Protein AF-A0A2M8C5W3-F1 (afdb_monomer)

Solvent-accessible surface area (backbone atoms only — not comparable to full-atom values): 6997 Å² total; per-residue (Å²): 133,84,75,64,67,22,35,36,40,39,26,37,77,60,68,82,60,46,69,59,52,42,49,59,47,36,76,68,80,40,51,63,44,82,36,77,90,67,38,26,37,38,36,55,44,62,82,66,58,63,72,62,53,52,49,53,54,49,51,57,24,48,79,67,72,50,54,74,72,46,51,37,37,33,48,96,92,41,81,47,74,45,68,72,52,52,57,52,48,54,48,48,43,51,50,51,52,48,49,51,51,50,52,48,53,4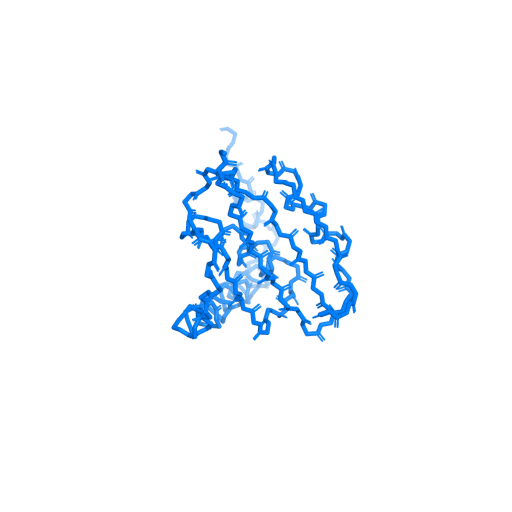9,55,74,72,42,55,74,74,54,53,58,69,67,62,64,82,132

Secondary structure (DSSP, 8-state):
------EEEEEES--TTHHHHHHHHHTTT-EEEEETTTTEEEEE-TT--HHHHHHHHHHHHHHTT--EEEEEEEETTEEEE-HHHHHHHHHHHHHHHHHHHHHHHHHHHS-HHHHHHHS---

pLDDT: mean 71.44, std 15.08, range [36.28, 93.62]

Radius of gyration: 17.42 Å; Cα contacts (8 Å, |Δi|>4): 145; chains: 1; bounding box: 32×26×58 Å

Mean predicted aligned error: 12.06 Å

Structure (mmCIF, N/CA/C/O backbone):
data_AF-A0A2M8C5W3-F1
#
_entry.id   AF-A0A2M8C5W3-F1
#
loop_
_atom_site.group_PDB
_atom_site.id
_atom_site.type_symbol
_atom_site.label_atom_id
_atom_site.label_alt_id
_atom_site.label_comp_id
_atom_site.label_asym_id
_atom_site.label_entity_id
_atom_site.label_seq_id
_atom_site.pdbx_PDB_ins_code
_atom_site.Cartn_x
_atom_site.Cartn_y
_atom_site.Cartn_z
_atom_site.occupancy
_atom_site.B_iso_or_equiv
_atom_site.auth_seq_id
_atom_site.auth_comp_id
_atom_site.auth_asym_id
_atom_site.auth_atom_id
_atom_site.pdbx_PDB_model_num
ATOM 1 N N . MET A 1 1 ? 19.564 4.989 -21.871 1.00 42.50 1 MET A N 1
ATOM 2 C CA . MET A 1 1 ? 19.592 4.548 -20.462 1.00 42.50 1 MET A CA 1
ATOM 3 C C . MET A 1 1 ? 18.153 4.422 -19.998 1.00 42.50 1 MET A C 1
ATOM 5 O O . MET A 1 1 ? 17.475 5.437 -19.941 1.00 42.50 1 MET A O 1
ATOM 9 N N . VAL A 1 2 ? 17.656 3.203 -19.778 1.00 44.81 2 VAL A N 1
ATOM 10 C CA . VAL A 1 2 ? 16.328 3.003 -19.178 1.00 44.81 2 VAL A CA 1
ATOM 11 C C . VAL A 1 2 ? 16.521 3.196 -17.681 1.00 44.81 2 VAL A C 1
ATOM 13 O O . VAL A 1 2 ? 17.199 2.397 -17.042 1.00 44.81 2 VAL A O 1
ATOM 16 N N . THR A 1 3 ? 16.034 4.308 -17.142 1.00 51.38 3 THR A N 1
ATOM 17 C CA . THR A 1 3 ? 15.955 4.503 -15.697 1.00 51.38 3 THR A CA 1
ATOM 18 C C . THR A 1 3 ? 15.049 3.409 -15.141 1.00 51.38 3 THR A C 1
ATOM 20 O O . THR A 1 3 ? 13.909 3.266 -15.580 1.00 51.38 3 THR A O 1
ATOM 23 N N . ASP A 1 4 ? 15.576 2.595 -14.227 1.00 59.72 4 ASP A N 1
ATOM 24 C CA . ASP A 1 4 ? 14.867 1.477 -13.597 1.00 59.72 4 ASP A CA 1
ATOM 25 C C . ASP A 1 4 ? 13.811 2.034 -12.622 1.00 59.72 4 ASP A C 1
ATOM 27 O O . ASP A 1 4 ? 13.976 2.059 -11.407 1.00 59.72 4 ASP A O 1
ATOM 31 N N . GLN A 1 5 ? 12.754 2.638 -13.168 1.00 66.94 5 GLN A N 1
ATOM 32 C CA . GLN A 1 5 ? 11.711 3.305 -12.397 1.00 66.94 5 GLN A CA 1
ATOM 33 C C . GLN A 1 5 ? 10.659 2.292 -11.971 1.00 66.94 5 GLN A C 1
ATOM 35 O O . GLN A 1 5 ? 9.589 2.247 -12.563 1.00 66.94 5 GLN A O 1
ATOM 40 N N . SER A 1 6 ? 10.918 1.472 -10.956 1.00 78.75 6 SER A N 1
ATOM 41 C CA . SER A 1 6 ? 9.846 0.599 -10.466 1.00 78.75 6 SER A CA 1
ATOM 42 C C . SER A 1 6 ? 8.727 1.436 -9.825 1.00 78.75 6 SER A C 1
ATOM 44 O O . SER A 1 6 ? 8.990 2.385 -9.081 1.00 78.75 6 SER A O 1
ATOM 46 N N . ARG A 1 7 ? 7.470 1.113 -10.145 1.00 85.00 7 ARG A N 1
ATOM 47 C CA . ARG A 1 7 ? 6.279 1.800 -9.616 1.00 85.00 7 ARG A CA 1
ATOM 48 C C . ARG A 1 7 ? 5.303 0.793 -9.042 1.00 85.00 7 ARG A C 1
ATOM 50 O O . ARG A 1 7 ? 5.153 -0.292 -9.592 1.00 85.00 7 ARG A O 1
ATOM 57 N N . ILE A 1 8 ? 4.602 1.160 -7.979 1.00 86.81 8 ILE A N 1
ATOM 58 C CA . ILE A 1 8 ? 3.532 0.353 -7.392 1.00 86.81 8 ILE A CA 1
ATOM 59 C C . ILE A 1 8 ? 2.256 1.194 -7.383 1.00 86.81 8 ILE A C 1
ATOM 61 O O . ILE A 1 8 ? 2.237 2.293 -6.843 1.00 86.81 8 ILE A O 1
ATOM 65 N N . LEU A 1 9 ? 1.198 0.677 -7.997 1.00 87.94 9 LEU A N 1
ATOM 66 C CA . LEU A 1 9 ? -0.155 1.221 -7.965 1.0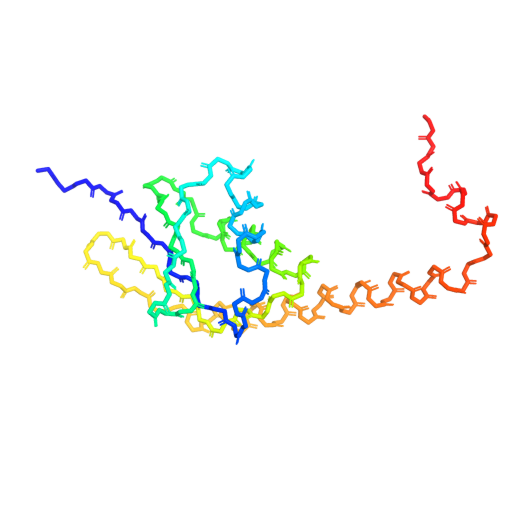0 87.94 9 LEU A CA 1
ATOM 67 C C . LEU A 1 9 ? -0.944 0.489 -6.888 1.00 87.94 9 LEU A C 1
ATOM 69 O O . LEU A 1 9 ? -1.025 -0.740 -6.919 1.00 87.94 9 LEU A O 1
ATOM 73 N N . ILE A 1 10 ? -1.566 1.233 -5.982 1.00 87.81 10 ILE A N 1
ATOM 74 C CA . ILE A 1 10 ? -2.415 0.677 -4.929 1.00 87.81 10 ILE A CA 1
ATOM 75 C C . ILE A 1 10 ? -3.760 1.381 -4.996 1.00 87.81 10 ILE A C 1
ATOM 77 O O . ILE A 1 10 ? -3.877 2.560 -4.670 1.00 87.81 10 ILE A O 1
ATOM 81 N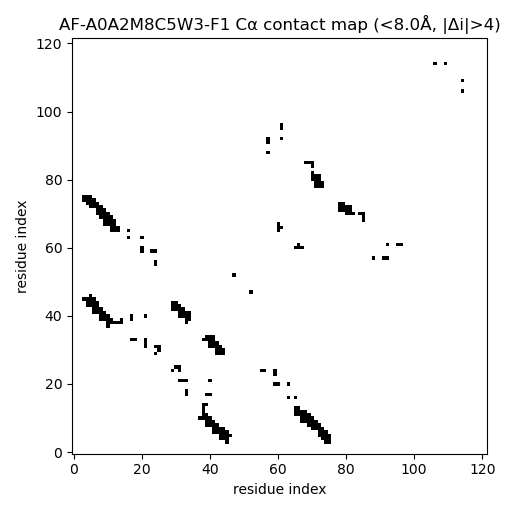 N . GLN A 1 11 ? -4.781 0.646 -5.412 1.00 87.50 11 GLN A N 1
ATOM 82 C CA . GLN A 1 11 ? -6.158 1.116 -5.431 1.00 87.50 11 GLN A CA 1
ATOM 83 C C . GLN A 1 11 ? -6.825 0.822 -4.091 1.00 87.50 11 GLN A C 1
ATOM 85 O O . GLN A 1 11 ? -6.683 -0.278 -3.554 1.00 87.50 11 GLN A O 1
ATOM 90 N N . ILE A 1 12 ? -7.597 1.776 -3.570 1.00 86.12 12 ILE A N 1
ATOM 91 C CA . ILE A 1 12 ? -8.310 1.631 -2.298 1.00 86.12 12 ILE A CA 1
ATOM 92 C C . ILE A 1 12 ? -9.815 1.849 -2.477 1.00 86.12 12 ILE A C 1
ATOM 94 O O . ILE A 1 12 ? -10.271 2.538 -3.384 1.00 86.12 12 ILE A O 1
ATOM 98 N N . SER A 1 13 ? -10.612 1.238 -1.602 1.00 80.00 13 SER A N 1
ATOM 99 C CA . SER A 1 13 ? -12.079 1.225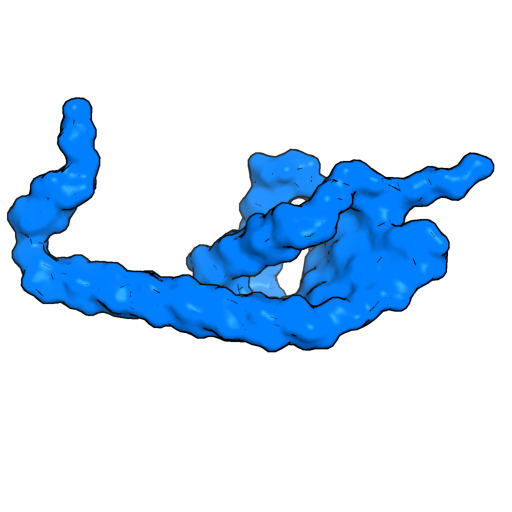 -1.736 1.00 80.00 13 SER A CA 1
ATOM 100 C C . SER A 1 13 ? -12.753 2.552 -1.381 1.00 80.00 13 SER A C 1
ATOM 102 O O . SER A 1 13 ? -13.842 2.842 -1.873 1.00 80.00 13 SER A O 1
ATOM 104 N N . LYS A 1 14 ? -12.138 3.353 -0.504 1.00 77.94 14 LYS A N 1
ATOM 105 C CA . LYS A 1 14 ? -12.657 4.652 -0.067 1.00 77.94 14 LYS A CA 1
ATOM 106 C C . LYS A 1 14 ? -11.505 5.656 -0.003 1.00 77.94 14 LYS A C 1
ATOM 108 O O . LYS A 1 14 ? -10.533 5.387 0.691 1.00 77.94 14 LYS A O 1
ATOM 113 N N . PRO A 1 15 ? -11.625 6.838 -0.629 1.00 73.12 15 PRO A N 1
ATOM 114 C CA . PRO A 1 15 ? -10.578 7.861 -0.590 1.00 73.12 15 PRO A CA 1
ATOM 115 C C . PRO A 1 15 ? -10.496 8.590 0.762 1.00 73.12 15 PRO A C 1
ATOM 117 O O . PRO A 1 15 ? -9.591 9.391 0.991 1.00 73.12 15 PRO A O 1
ATOM 120 N N . ARG A 1 16 ? -11.442 8.351 1.682 1.00 80.38 16 ARG A N 1
ATOM 121 C CA . ARG A 1 16 ? -11.427 8.967 3.012 1.00 80.38 16 ARG A CA 1
ATOM 122 C C . ARG A 1 16 ? -10.226 8.427 3.793 1.00 80.38 16 ARG A C 1
ATOM 124 O O . ARG A 1 16 ? -10.180 7.241 4.084 1.00 80.38 16 ARG A O 1
ATOM 131 N N . GLY A 1 17 ? -9.276 9.304 4.117 1.00 81.56 17 GLY A N 1
ATOM 132 C CA . GLY A 1 17 ? -8.017 8.928 4.768 1.00 81.56 17 GLY A CA 1
ATOM 133 C C . GLY A 1 17 ? -6.845 8.695 3.809 1.00 81.56 17 GLY A C 1
ATOM 134 O O . GLY A 1 17 ? -5.756 8.400 4.280 1.00 81.56 17 GLY A O 1
ATOM 135 N N . ILE A 1 18 ? -7.015 8.883 2.492 1.00 87.25 18 ILE A N 1
ATOM 136 C CA . ILE A 1 18 ? -5.940 8.647 1.511 1.00 87.25 18 ILE A CA 1
ATOM 137 C C . ILE A 1 18 ? -4.736 9.585 1.682 1.00 87.25 18 ILE A C 1
ATOM 139 O O . ILE A 1 18 ? -3.604 9.175 1.463 1.00 87.25 18 ILE A O 1
ATOM 143 N N . GLU A 1 19 ? -4.960 10.826 2.120 1.00 89.94 19 GLU A N 1
ATOM 144 C CA . GLU A 1 19 ? -3.873 11.777 2.393 1.00 89.94 19 GLU A CA 1
ATOM 145 C C . GLU A 1 19 ? -3.087 11.404 3.654 1.00 89.94 19 GLU A C 1
ATOM 147 O O . GLU A 1 19 ? -1.873 11.578 3.709 1.00 89.94 19 GLU A O 1
ATOM 152 N N . ASP A 1 20 ? -3.766 10.857 4.662 1.00 89.00 20 ASP A N 1
ATOM 153 C CA . ASP A 1 20 ? -3.108 10.356 5.868 1.00 89.00 20 ASP A CA 1
ATOM 154 C C . ASP A 1 20 ? -2.364 9.041 5.585 1.00 89.00 20 ASP A C 1
ATOM 156 O O . ASP A 1 20 ? -1.232 8.858 6.026 1.00 89.00 20 ASP A O 1
ATOM 160 N N . PHE A 1 21 ? -2.946 8.175 4.751 1.00 88.38 21 PHE A N 1
ATOM 161 C CA . PHE A 1 21 ? -2.298 6.975 4.227 1.00 88.38 21 PHE A CA 1
ATOM 162 C C . PHE A 1 21 ? -1.024 7.306 3.451 1.00 88.38 21 PHE A C 1
ATOM 164 O O . PHE A 1 21 ? 0.037 6.758 3.740 1.00 88.38 21 PHE A O 1
ATOM 171 N N . LYS A 1 22 ? -1.114 8.266 2.521 1.00 91.56 22 LYS A N 1
ATOM 172 C CA . LYS A 1 22 ? 0.040 8.817 1.810 1.00 91.56 22 LYS A CA 1
ATOM 173 C C . LYS A 1 22 ? 1.088 9.315 2.798 1.00 91.56 22 LYS A C 1
ATOM 175 O O . LYS A 1 22 ? 2.234 8.904 2.690 1.00 91.56 22 LYS A O 1
ATOM 180 N N . ARG A 1 23 ? 0.704 10.169 3.756 1.00 91.38 23 ARG A N 1
ATOM 181 C CA . ARG A 1 23 ? 1.635 10.750 4.734 1.00 91.38 23 ARG A CA 1
ATOM 182 C C . ARG A 1 23 ? 2.418 9.667 5.474 1.00 91.38 23 ARG A C 1
ATOM 184 O O . ARG A 1 23 ? 3.636 9.742 5.514 1.00 91.38 23 ARG A O 1
ATOM 191 N N . ARG A 1 24 ? 1.742 8.635 5.982 1.00 88.75 24 ARG A N 1
ATOM 192 C CA . ARG A 1 24 ? 2.395 7.534 6.708 1.00 88.75 24 ARG A CA 1
ATOM 193 C C . ARG A 1 24 ? 3.361 6.733 5.846 1.00 88.75 24 ARG A C 1
ATOM 195 O O . ARG A 1 24 ? 4.406 6.317 6.332 1.00 88.75 24 ARG A O 1
ATOM 202 N N . LEU A 1 25 ? 3.042 6.531 4.574 1.00 88.31 25 LEU A N 1
ATOM 203 C CA . LEU A 1 25 ? 3.975 5.888 3.655 1.00 88.31 25 LEU A CA 1
ATOM 204 C C . LEU A 1 25 ? 5.163 6.806 3.340 1.00 88.31 25 LEU A C 1
ATOM 206 O O . LEU A 1 25 ? 6.292 6.336 3.295 1.00 88.31 25 LEU A O 1
ATOM 210 N N . THR A 1 26 ? 4.940 8.113 3.202 1.00 89.00 26 THR A N 1
ATOM 211 C CA . THR A 1 26 ? 6.017 9.099 3.032 1.00 89.00 26 THR A CA 1
ATOM 212 C C . THR A 1 26 ? 6.942 9.186 4.251 1.00 89.00 26 THR A C 1
ATOM 214 O O . THR A 1 26 ? 8.140 9.349 4.059 1.00 89.00 26 THR A O 1
ATOM 217 N N . ASP A 1 27 ? 6.438 8.990 5.477 1.00 86.81 27 ASP A N 1
ATOM 218 C CA . ASP A 1 27 ? 7.264 8.904 6.699 1.00 86.81 27 ASP A CA 1
ATOM 219 C C . ASP A 1 27 ? 8.268 7.727 6.666 1.00 86.81 27 ASP A C 1
ATOM 221 O O . ASP A 1 27 ? 9.192 7.686 7.472 1.00 86.81 27 ASP A O 1
ATOM 225 N N . ASN A 1 28 ? 8.089 6.769 5.748 1.00 78.31 28 ASN A N 1
ATOM 226 C CA . ASN A 1 28 ? 8.992 5.639 5.511 1.00 78.31 28 ASN A CA 1
ATOM 227 C C . ASN A 1 28 ? 9.930 5.885 4.308 1.00 78.31 28 ASN A C 1
ATOM 229 O O . ASN A 1 28 ? 10.317 4.941 3.620 1.00 78.31 28 ASN A O 1
ATOM 233 N N . ASP A 1 29 ? 10.245 7.151 4.014 1.00 82.25 29 ASP A N 1
ATOM 234 C CA . ASP A 1 29 ? 11.104 7.591 2.903 1.00 82.25 29 ASP A CA 1
ATOM 235 C C . ASP A 1 29 ? 10.612 7.163 1.504 1.00 82.25 29 ASP A C 1
ATOM 237 O O . ASP A 1 29 ? 11.386 7.011 0.554 1.00 82.25 29 ASP A O 1
ATOM 241 N N . LEU A 1 30 ? 9.296 6.987 1.346 1.00 83.38 30 LEU A N 1
ATOM 242 C CA . LEU A 1 30 ? 8.680 6.610 0.074 1.00 83.38 30 LEU A CA 1
ATOM 243 C C . LEU A 1 30 ? 8.195 7.829 -0.716 1.00 83.38 30 LEU A C 1
ATOM 245 O O . LEU A 1 30 ? 7.474 8.689 -0.200 1.00 83.38 30 LEU A O 1
ATOM 249 N N . SER A 1 31 ? 8.494 7.850 -2.018 1.00 90.38 31 SER A N 1
ATOM 250 C CA . SER A 1 31 ? 7.881 8.797 -2.956 1.00 90.38 31 SER A CA 1
ATOM 251 C C . SER A 1 31 ? 6.461 8.336 -3.278 1.00 90.38 31 SER A C 1
ATOM 253 O O . SER A 1 31 ? 6.265 7.372 -4.020 1.00 90.38 31 SER A O 1
ATOM 255 N N . VAL A 1 32 ? 5.462 8.999 -2.686 1.00 92.38 32 VAL A N 1
ATOM 256 C CA . VAL A 1 32 ? 4.047 8.620 -2.812 1.00 92.38 32 VAL A CA 1
ATOM 257 C C . VAL A 1 32 ? 3.220 9.760 -3.393 1.00 92.38 32 VAL A C 1
ATOM 259 O O . VAL A 1 32 ? 3.181 10.873 -2.864 1.00 92.38 32 VAL A O 1
ATOM 262 N N . THR A 1 33 ? 2.489 9.465 -4.460 1.00 93.62 33 THR A N 1
ATOM 263 C CA . THR A 1 33 ? 1.513 10.364 -5.081 1.00 93.62 33 THR A CA 1
ATOM 264 C C . THR A 1 33 ? 0.107 9.804 -4.940 1.00 93.62 33 THR A C 1
ATOM 266 O O . THR A 1 33 ? -0.104 8.600 -5.005 1.00 93.62 33 THR A O 1
ATOM 269 N N . VAL A 1 34 ? -0.874 10.683 -4.734 1.00 92.06 34 VAL A N 1
ATOM 270 C CA . VAL A 1 34 ? -2.291 10.305 -4.786 1.00 92.06 34 VAL A CA 1
ATOM 271 C C . VAL A 1 34 ? -2.744 10.392 -6.232 1.00 92.06 34 VAL A C 1
ATOM 273 O O . VAL A 1 34 ? -2.640 11.452 -6.851 1.00 92.06 34 VAL A O 1
ATOM 276 N N . ASP A 1 35 ? -3.286 9.295 -6.742 1.00 88.88 35 ASP A N 1
ATOM 277 C CA . ASP A 1 35 ? -3.907 9.236 -8.054 1.00 88.88 35 ASP A CA 1
ATOM 278 C C . ASP A 1 35 ? -5.426 9.109 -7.883 1.00 88.88 35 ASP A C 1
ATOM 280 O O . ASP A 1 35 ? -5.969 8.116 -7.387 1.00 88.88 35 ASP A O 1
ATOM 284 N N . ARG A 1 36 ? -6.126 10.172 -8.285 1.00 85.69 36 ARG A N 1
ATOM 285 C CA . ARG A 1 36 ? -7.585 10.259 -8.180 1.00 85.69 36 ARG A CA 1
ATOM 286 C C . ARG A 1 36 ? -8.310 9.457 -9.258 1.00 85.69 36 ARG A C 1
ATOM 288 O O . ARG A 1 36 ? -9.468 9.124 -9.039 1.00 85.69 36 ARG A O 1
ATOM 295 N N . GLN A 1 37 ? -7.672 9.155 -10.390 1.00 84.38 37 GLN A N 1
ATOM 296 C CA . GLN A 1 37 ? -8.288 8.378 -11.469 1.00 84.38 37 GLN A CA 1
ATOM 297 C C . GLN A 1 37 ? -8.480 6.925 -11.046 1.00 84.38 37 GLN A C 1
ATOM 299 O O . GLN A 1 37 ? -9.526 6.337 -11.308 1.00 84.38 37 GLN A O 1
ATOM 304 N N . ILE A 1 38 ? -7.500 6.369 -10.334 1.00 79.44 38 ILE A N 1
ATOM 305 C CA . ILE A 1 38 ? -7.579 5.004 -9.805 1.00 79.44 38 ILE A CA 1
ATOM 306 C C . ILE A 1 38 ? -8.154 4.945 -8.386 1.00 79.44 38 ILE A C 1
ATOM 308 O O . ILE A 1 38 ? -8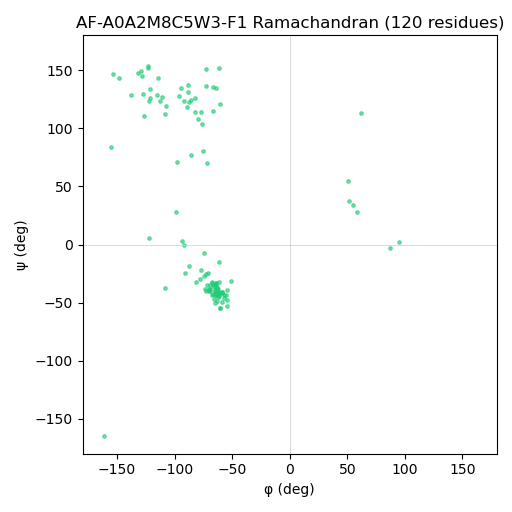.255 3.854 -7.838 1.00 79.44 38 ILE A O 1
ATOM 312 N N . CYS A 1 39 ? -8.511 6.077 -7.766 1.00 85.44 39 CYS A N 1
ATOM 313 C CA . CYS A 1 39 ? -8.872 6.153 -6.343 1.00 85.44 39 CYS A CA 1
ATOM 314 C C . CYS A 1 39 ? -7.816 5.478 -5.446 1.00 85.44 39 CYS A C 1
ATOM 316 O O . CYS A 1 39 ? -8.123 4.564 -4.679 1.00 85.44 39 CYS A O 1
ATOM 318 N N . GLY A 1 40 ? -6.556 5.890 -5.576 1.00 90.75 40 GLY A N 1
ATOM 319 C CA . GLY A 1 40 ? -5.433 5.171 -4.988 1.00 90.75 40 GLY A CA 1
ATOM 320 C C . GLY A 1 40 ? -4.159 5.995 -4.862 1.00 90.75 40 GLY A C 1
ATOM 321 O O . GLY A 1 40 ? -4.169 7.223 -4.953 1.00 90.75 40 GLY A O 1
ATOM 322 N N . ILE A 1 41 ? -3.055 5.297 -4.626 1.00 91.75 41 ILE A N 1
ATOM 323 C CA . ILE A 1 41 ? -1.721 5.883 -4.551 1.00 91.75 41 ILE A CA 1
ATOM 324 C C . ILE A 1 41 ? -0.776 5.221 -5.549 1.00 91.75 41 ILE A C 1
ATOM 326 O O . ILE A 1 41 ? -0.917 4.043 -5.887 1.00 91.75 41 ILE A O 1
ATOM 330 N N . ILE A 1 42 ? 0.205 5.997 -5.984 1.00 90.56 42 ILE A N 1
ATOM 331 C CA . ILE A 1 42 ? 1.358 5.554 -6.753 1.00 90.56 42 ILE A CA 1
ATOM 332 C C . ILE A 1 42 ? 2.572 5.693 -5.849 1.00 90.56 42 ILE A C 1
ATOM 334 O O . ILE A 1 42 ? 2.816 6.766 -5.303 1.00 90.56 42 ILE A O 1
ATOM 338 N N . ILE A 1 43 ? 3.331 4.615 -5.708 1.00 90.56 43 ILE A N 1
ATOM 339 C CA . ILE A 1 43 ? 4.620 4.617 -5.029 1.00 90.56 43 ILE A CA 1
ATOM 340 C C . ILE A 1 43 ? 5.706 4.486 -6.088 1.00 90.56 43 ILE A C 1
ATOM 342 O O . ILE A 1 43 ? 5.751 3.491 -6.815 1.00 90.56 43 ILE A O 1
ATOM 346 N N . GLU A 1 44 ? 6.578 5.482 -6.177 1.00 88.06 44 GLU A N 1
ATOM 347 C CA . GLU A 1 44 ? 7.778 5.424 -7.003 1.00 88.06 44 GLU A CA 1
ATOM 348 C C . GLU A 1 44 ? 8.931 4.900 -6.166 1.00 88.06 44 GLU A C 1
ATOM 350 O O . GLU A 1 44 ? 9.245 5.437 -5.103 1.00 88.06 44 GLU A O 1
ATOM 355 N N . CYS A 1 45 ? 9.545 3.818 -6.627 1.00 80.88 45 CYS A N 1
ATOM 356 C CA . CYS A 1 45 ? 10.491 3.104 -5.800 1.00 80.88 45 CYS A CA 1
ATOM 357 C C . CYS A 1 45 ? 11.507 2.321 -6.645 1.00 80.88 45 CYS A C 1
ATOM 359 O O . CYS A 1 45 ? 11.328 1.131 -6.886 1.00 80.88 45 CYS A O 1
ATOM 361 N N . PRO A 1 46 ? 12.588 2.973 -7.107 1.00 74.75 46 PRO A N 1
ATOM 362 C CA . PRO A 1 46 ? 13.533 2.392 -8.065 1.00 74.75 46 PRO A CA 1
ATOM 363 C C . PRO A 1 46 ? 14.244 1.127 -7.562 1.00 74.75 46 PRO A C 1
ATOM 365 O O . PRO A 1 46 ? 14.553 0.235 -8.346 1.00 74.75 46 PRO A O 1
ATOM 368 N N . SER A 1 47 ? 14.496 1.045 -6.253 1.00 74.88 47 SER A N 1
ATOM 369 C CA . SER A 1 47 ? 15.375 0.044 -5.633 1.00 74.88 47 SER A CA 1
ATOM 370 C C . SER A 1 47 ? 14.708 -0.826 -4.562 1.00 74.88 47 SER A C 1
ATOM 372 O O . SER A 1 47 ? 15.396 -1.628 -3.930 1.00 74.88 47 SER A O 1
ATOM 374 N N . CYS A 1 48 ? 13.395 -0.723 -4.330 1.00 72.12 48 CYS A N 1
ATOM 375 C CA . CYS A 1 48 ? 12.774 -1.536 -3.282 1.00 72.12 48 CYS A CA 1
ATOM 376 C C . CYS A 1 48 ? 12.636 -3.009 -3.638 1.00 72.12 48 CYS A C 1
ATOM 378 O O . CYS A 1 48 ? 12.369 -3.420 -4.771 1.00 72.12 48 CYS A O 1
ATOM 380 N N . GLN A 1 49 ? 12.677 -3.801 -2.572 1.00 76.81 49 GLN A N 1
ATOM 381 C CA . GLN A 1 49 ? 12.141 -5.145 -2.567 1.00 76.81 49 GLN A CA 1
ATOM 382 C C . GLN A 1 49 ? 10.617 -5.083 -2.465 1.00 76.81 49 GLN A C 1
ATOM 384 O O . GLN A 1 49 ? 10.053 -4.671 -1.451 1.00 76.81 49 GLN A O 1
ATOM 389 N N . ILE A 1 50 ? 9.951 -5.518 -3.531 1.00 73.50 50 ILE A N 1
ATOM 390 C CA . ILE A 1 50 ? 8.491 -5.474 -3.652 1.00 73.50 50 ILE A CA 1
ATOM 391 C C . ILE A 1 50 ? 7.776 -6.186 -2.499 1.00 73.50 50 ILE A C 1
ATOM 393 O O . ILE A 1 50 ? 6.855 -5.587 -1.955 1.00 73.50 50 ILE A O 1
ATOM 397 N N . PRO A 1 51 ? 8.192 -7.383 -2.041 1.00 72.12 51 PRO A N 1
ATOM 398 C CA . PRO A 1 51 ? 7.543 -8.018 -0.894 1.00 72.12 51 PRO A CA 1
ATOM 399 C C . PRO A 1 51 ? 7.554 -7.151 0.374 1.00 72.12 51 PRO A C 1
ATOM 401 O O . PRO A 1 51 ? 6.521 -7.014 1.023 1.00 72.12 51 PRO A O 1
ATOM 404 N N . GLY A 1 52 ? 8.686 -6.510 0.691 1.00 75.56 52 GLY A N 1
ATOM 405 C CA . GLY A 1 52 ? 8.800 -5.628 1.858 1.00 75.56 52 GLY A CA 1
ATOM 406 C C . GLY A 1 52 ? 7.919 -4.383 1.743 1.00 75.56 52 GLY A C 1
ATOM 407 O O . GLY A 1 52 ? 7.253 -3.998 2.699 1.00 75.56 52 GLY A O 1
ATOM 408 N N . MET A 1 53 ? 7.830 -3.806 0.543 1.00 79.94 53 MET A N 1
ATOM 409 C CA . MET A 1 53 ? 6.930 -2.682 0.270 1.00 79.94 53 MET A CA 1
ATOM 410 C C . MET A 1 53 ? 5.462 -3.041 0.448 1.00 79.94 53 MET A C 1
ATOM 412 O O . MET A 1 53 ? 4.688 -2.257 0.988 1.00 79.94 53 MET A O 1
ATOM 416 N N . LEU A 1 54 ? 5.071 -4.226 -0.013 1.00 78.12 54 LEU A N 1
ATOM 417 C CA . LEU A 1 54 ? 3.695 -4.694 0.094 1.00 78.12 54 LEU A CA 1
ATOM 418 C C . LEU A 1 54 ? 3.314 -4.991 1.541 1.00 78.12 54 LEU A C 1
ATOM 420 O O . LEU A 1 54 ? 2.183 -4.706 1.929 1.00 78.12 54 LEU A O 1
ATOM 424 N N . TYR A 1 55 ? 4.258 -5.490 2.342 1.00 79.50 55 TYR A N 1
ATOM 425 C CA . TYR A 1 55 ? 4.072 -5.652 3.780 1.00 79.50 55 TYR A CA 1
ATOM 426 C C . TYR A 1 55 ? 3.793 -4.305 4.460 1.00 79.50 55 TYR A C 1
ATOM 428 O O . TYR A 1 55 ? 2.736 -4.142 5.063 1.00 79.50 55 TYR A O 1
ATOM 436 N N . LEU A 1 56 ? 4.670 -3.313 4.266 1.00 83.31 56 LEU A N 1
ATOM 437 C CA . LEU A 1 56 ? 4.508 -1.971 4.839 1.00 83.31 56 LEU A CA 1
ATOM 438 C C . LEU A 1 56 ? 3.178 -1.323 4.422 1.00 83.31 56 LEU A C 1
ATOM 440 O O . LEU A 1 56 ? 2.443 -0.783 5.243 1.00 83.31 56 LEU A O 1
ATOM 444 N N . VAL A 1 57 ? 2.837 -1.404 3.135 1.00 84.56 57 VAL A N 1
ATOM 445 C CA . VAL A 1 57 ? 1.565 -0.892 2.604 1.00 84.56 57 VAL A CA 1
ATOM 446 C C . VAL A 1 57 ? 0.368 -1.550 3.288 1.00 84.56 57 VAL A C 1
ATOM 448 O O . VAL A 1 57 ? -0.604 -0.865 3.608 1.00 84.56 57 VAL A O 1
ATOM 451 N N . SER A 1 58 ? 0.433 -2.861 3.512 1.00 79.00 58 SER A N 1
ATOM 452 C CA . SER A 1 58 ? -0.645 -3.626 4.143 1.00 79.00 58 SER A CA 1
ATOM 453 C C . SER A 1 58 ? -0.782 -3.298 5.625 1.00 79.00 58 SER A C 1
ATOM 455 O O . SER A 1 58 ? -1.902 -3.142 6.105 1.00 79.00 58 SER A O 1
ATOM 457 N N . GLU A 1 59 ? 0.337 -3.134 6.330 1.00 81.06 59 GLU A N 1
ATOM 458 C CA . GLU A 1 59 ? 0.382 -2.727 7.735 1.00 81.06 59 GLU A CA 1
ATOM 459 C C . GLU A 1 59 ? -0.263 -1.350 7.929 1.00 81.06 59 GLU A C 1
ATOM 461 O O . GLU A 1 59 ? -1.251 -1.223 8.654 1.00 81.06 59 GLU A O 1
ATOM 466 N N . VAL A 1 60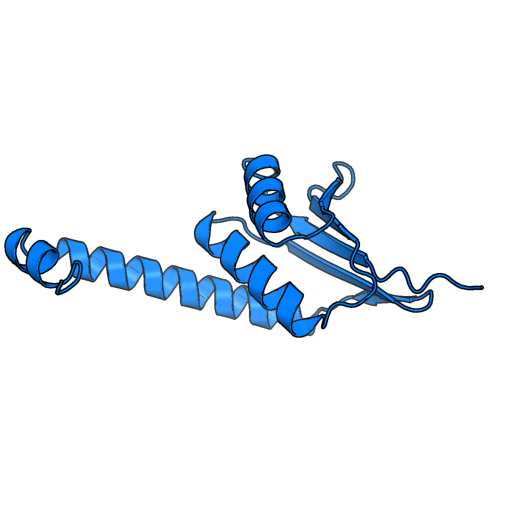 ? 0.194 -0.338 7.183 1.00 84.62 60 VAL A N 1
ATOM 467 C CA . VAL A 1 60 ? -0.369 1.018 7.261 1.00 84.62 60 VAL A CA 1
ATOM 468 C C . VAL A 1 60 ? -1.850 1.022 6.852 1.00 84.62 60 VAL A C 1
ATOM 470 O O . VAL A 1 60 ? -2.673 1.720 7.452 1.00 84.62 60 VAL A O 1
ATOM 473 N N . ALA A 1 61 ? -2.234 0.229 5.846 1.00 82.12 61 ALA A N 1
ATOM 474 C CA . ALA A 1 61 ? -3.632 0.106 5.448 1.00 82.12 61 ALA A CA 1
ATOM 475 C C . ALA A 1 61 ? -4.491 -0.528 6.557 1.00 82.12 61 ALA A C 1
ATOM 477 O O . ALA A 1 61 ? -5.601 -0.058 6.814 1.00 82.12 61 ALA A O 1
ATOM 478 N N . ALA A 1 62 ? -3.980 -1.546 7.253 1.00 78.81 62 ALA A N 1
ATOM 479 C CA . ALA A 1 62 ? -4.667 -2.194 8.363 1.00 78.81 62 ALA A CA 1
ATOM 480 C C . ALA A 1 62 ? -4.851 -1.254 9.564 1.00 78.81 62 ALA A C 1
ATOM 482 O O . ALA A 1 62 ? -5.977 -1.119 10.053 1.00 78.81 62 ALA A O 1
ATOM 483 N N . GLU A 1 63 ? -3.799 -0.537 9.972 1.00 78.25 63 GLU A N 1
ATOM 484 C CA . GLU A 1 63 ? -3.845 0.472 11.045 1.00 78.25 63 GLU A CA 1
ATOM 485 C C . GLU A 1 63 ? -4.925 1.533 10.798 1.00 78.25 63 GLU A C 1
ATOM 487 O O . GLU A 1 63 ? -5.620 1.975 11.716 1.00 78.25 63 GLU A O 1
ATOM 492 N N . ARG A 1 64 ? -5.083 1.942 9.535 1.00 78.38 64 ARG A N 1
ATOM 493 C CA . ARG A 1 64 ? -6.027 2.988 9.124 1.00 78.38 64 ARG A CA 1
ATOM 494 C C . ARG A 1 64 ? -7.386 2.460 8.683 1.00 78.38 64 ARG A C 1
ATOM 496 O O . ARG A 1 64 ? -8.234 3.253 8.278 1.00 78.38 64 ARG A O 1
ATOM 503 N N . GLN A 1 65 ? -7.614 1.149 8.772 1.00 78.94 65 GLN A N 1
ATOM 504 C CA . GLN A 1 65 ? -8.838 0.493 8.298 1.00 78.94 65 GLN A CA 1
ATOM 505 C C . GLN A 1 65 ? -9.140 0.802 6.819 1.00 78.94 65 GLN A C 1
ATOM 507 O O . GLN A 1 65 ? -10.295 0.917 6.398 1.00 78.94 65 GLN A O 1
ATOM 512 N N . ILE A 1 66 ? -8.088 0.946 6.014 1.00 82.75 66 ILE A N 1
ATOM 513 C CA . ILE A 1 66 ? -8.166 1.181 4.579 1.00 82.75 66 ILE A CA 1
ATOM 514 C C . ILE A 1 66 ? -8.193 -0.169 3.881 1.00 82.75 66 ILE A C 1
ATOM 516 O O . ILE A 1 66 ? -7.247 -0.948 3.934 1.00 82.75 66 ILE A O 1
ATOM 520 N N . ARG A 1 67 ? -9.287 -0.439 3.172 1.00 82.38 67 ARG A N 1
ATOM 521 C CA . ARG A 1 67 ? -9.379 -1.627 2.327 1.00 82.38 67 ARG A CA 1
ATOM 522 C C . ARG A 1 67 ? -8.716 -1.360 0.979 1.00 82.38 67 ARG A C 1
ATOM 524 O O . ARG A 1 67 ? -9.232 -0.556 0.193 1.00 82.38 67 ARG A O 1
ATOM 531 N N . ILE A 1 68 ? -7.624 -2.076 0.723 1.00 82.19 68 ILE A N 1
ATOM 532 C CA . ILE A 1 68 ? -6.967 -2.182 -0.582 1.00 82.19 68 ILE A CA 1
ATOM 533 C C . ILE A 1 68 ? -7.836 -3.047 -1.504 1.00 82.19 68 ILE A C 1
ATOM 535 O O . ILE A 1 68 ? -8.392 -4.059 -1.084 1.00 82.19 68 ILE A O 1
ATOM 539 N N . VAL A 1 69 ? -7.993 -2.612 -2.751 1.00 81.94 69 VAL A N 1
ATOM 540 C CA . VAL A 1 69 ? -8.832 -3.253 -3.778 1.00 81.94 69 VAL A CA 1
ATOM 541 C C . VAL A 1 69 ? -7.980 -3.916 -4.847 1.00 81.94 69 VAL A C 1
ATOM 543 O O . VAL A 1 69 ? -8.338 -4.976 -5.349 1.00 81.94 69 VAL A O 1
ATOM 546 N N . ALA A 1 70 ? -6.859 -3.296 -5.206 1.00 79.38 70 ALA A N 1
ATOM 547 C CA . ALA A 1 70 ? -5.942 -3.849 -6.183 1.00 79.38 70 ALA A CA 1
ATOM 548 C C . ALA A 1 70 ? -4.529 -3.340 -5.930 1.00 79.38 70 ALA A C 1
ATOM 550 O O . ALA A 1 70 ? -4.337 -2.186 -5.538 1.00 79.38 70 ALA A O 1
ATOM 551 N N . ILE A 1 71 ? -3.551 -4.193 -6.227 1.00 82.00 71 ILE A N 1
ATOM 552 C CA . ILE A 1 71 ? -2.149 -3.807 -6.309 1.00 82.00 71 ILE A CA 1
ATOM 553 C C . ILE A 1 71 ? -1.582 -4.252 -7.650 1.00 82.00 71 ILE A C 1
ATOM 555 O O . ILE A 1 71 ? -1.727 -5.405 -8.065 1.00 82.00 71 ILE A O 1
ATOM 559 N N . SER A 1 72 ? -0.930 -3.321 -8.333 1.00 80.69 72 SER A N 1
ATOM 560 C CA . SER A 1 72 ? -0.172 -3.581 -9.555 1.00 80.69 72 SER A CA 1
ATOM 561 C C . SER A 1 72 ? 1.216 -2.989 -9.409 1.00 80.69 72 SER A C 1
ATOM 563 O O . SER A 1 72 ? 1.394 -1.981 -8.732 1.00 80.69 72 SER A O 1
ATOM 565 N N . TRP A 1 73 ? 2.207 -3.588 -10.049 1.00 81.50 73 TRP A N 1
ATOM 566 C CA . TRP A 1 73 ? 3.557 -3.040 -10.063 1.00 81.50 73 TRP A CA 1
ATOM 567 C C . TRP A 1 73 ? 4.100 -3.011 -11.479 1.00 81.50 73 TRP A C 1
ATOM 569 O O . TRP A 1 73 ? 3.764 -3.858 -12.306 1.00 81.50 73 TRP A O 1
ATOM 579 N N . TRP A 1 74 ? 4.925 -2.014 -11.748 1.00 77.94 74 TRP A N 1
ATOM 580 C CA . TRP A 1 74 ? 5.638 -1.843 -12.996 1.00 77.94 74 TRP A CA 1
ATOM 581 C C . TRP A 1 74 ? 7.124 -1.971 -12.732 1.00 77.94 74 TRP A C 1
ATOM 583 O O . TRP A 1 74 ? 7.650 -1.290 -11.851 1.00 77.94 74 TRP A O 1
ATOM 593 N N . LYS A 1 75 ? 7.798 -2.817 -13.503 1.00 72.56 75 LYS A N 1
ATOM 594 C CA . LYS A 1 75 ? 9.257 -2.916 -13.525 1.00 72.56 75 LYS A CA 1
ATOM 595 C C . LYS A 1 75 ? 9.700 -3.315 -14.926 1.00 72.56 75 LYS A C 1
ATOM 597 O O . LYS A 1 75 ? 9.015 -4.090 -15.589 1.00 72.56 75 LYS A O 1
ATOM 602 N N . LEU A 1 76 ? 10.828 -2.767 -15.383 1.00 68.38 76 LEU A N 1
ATOM 603 C CA . LEU A 1 76 ? 11.427 -3.095 -16.686 1.00 68.38 76 LEU A CA 1
ATOM 604 C C . LEU A 1 76 ? 10.447 -2.997 -17.877 1.00 68.38 76 LEU A C 1
ATOM 606 O O . LEU A 1 76 ? 10.491 -3.812 -18.796 1.00 68.38 76 LEU A O 1
ATOM 610 N N . GLY A 1 77 ? 9.541 -2.014 -17.880 1.00 66.81 77 GLY A N 1
ATOM 611 C CA . GLY A 1 77 ? 8.606 -1.825 -18.997 1.00 66.81 77 GLY A CA 1
ATOM 612 C C . GLY A 1 77 ? 7.307 -2.627 -18.920 1.00 66.81 77 GLY A C 1
ATOM 613 O O . GLY A 1 77 ? 6.457 -2.442 -19.788 1.00 66.81 77 GLY A O 1
ATOM 614 N N . GLN A 1 78 ? 7.109 -3.476 -17.907 1.00 65.50 78 GLN A N 1
ATOM 615 C CA . GLN A 1 78 ? 5.939 -4.354 -17.821 1.00 65.50 78 GLN A CA 1
ATOM 616 C C . GLN A 1 78 ? 5.124 -4.113 -16.553 1.00 65.50 78 GLN A C 1
ATOM 618 O O . GLN A 1 78 ? 5.669 -4.063 -15.452 1.00 65.50 78 GLN A O 1
ATOM 623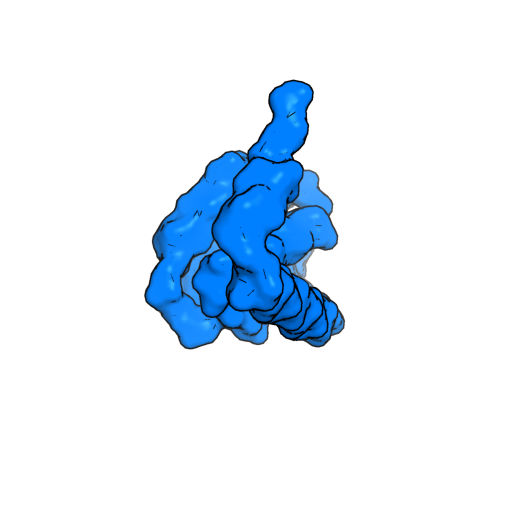 N N . TRP A 1 79 ? 3.801 -4.016 -16.719 1.00 68.12 79 TRP A N 1
ATOM 624 C CA . TRP A 1 79 ? 2.849 -4.089 -15.614 1.00 68.12 79 TRP A CA 1
ATOM 625 C C . TRP A 1 79 ? 2.583 -5.547 -15.268 1.00 68.12 79 TRP A C 1
ATOM 627 O O . TRP A 1 79 ? 2.169 -6.333 -16.116 1.00 68.12 79 TRP A O 1
ATOM 637 N N . SER A 1 80 ? 2.775 -5.889 -14.005 1.00 66.88 80 SER A N 1
ATOM 638 C CA . SER A 1 80 ? 2.400 -7.176 -13.446 1.00 66.88 80 SER A CA 1
ATOM 639 C C . SER A 1 80 ? 1.271 -6.962 -12.441 1.00 66.88 80 SER A C 1
ATOM 641 O O . SER A 1 80 ? 1.383 -6.173 -11.497 1.00 66.88 80 SER A O 1
ATOM 643 N N . LYS A 1 81 ? 0.153 -7.655 -12.666 1.00 59.22 81 LYS A N 1
ATOM 644 C CA . LYS A 1 81 ? -1.006 -7.657 -11.769 1.00 59.22 81 LYS A CA 1
ATOM 645 C C . LYS A 1 81 ? -0.798 -8.750 -10.720 1.00 59.22 81 LYS A C 1
ATOM 647 O O . LYS A 1 81 ? -0.599 -9.908 -11.075 1.00 59.22 81 LYS A O 1
ATOM 652 N N . TYR A 1 82 ? -0.815 -8.396 -9.437 1.00 60.69 82 TYR A N 1
ATOM 653 C CA . TYR A 1 82 ? -0.493 -9.333 -8.352 1.00 60.69 82 TYR A CA 1
ATOM 654 C C . TYR A 1 82 ? -1.772 -9.915 -7.725 1.00 60.69 82 TYR A C 1
ATOM 656 O O . TYR A 1 82 ? -2.150 -9.585 -6.604 1.00 60.69 82 TYR A O 1
ATOM 664 N N . GLU A 1 83 ? -2.468 -10.792 -8.455 1.00 47.34 83 GLU A N 1
ATOM 665 C CA . GLU A 1 83 ? -3.733 -11.401 -7.992 1.00 47.34 83 GLU A CA 1
ATOM 666 C C . GLU A 1 83 ? -3.540 -12.305 -6.761 1.00 47.34 83 GLU A C 1
ATOM 668 O O . GLU A 1 83 ? -4.369 -12.309 -5.854 1.00 47.34 83 GLU A O 1
ATOM 673 N N . HIS A 1 84 ? -2.399 -12.995 -6.665 1.00 41.53 84 HIS A N 1
ATOM 674 C CA . HIS A 1 84 ? -2.073 -13.869 -5.531 1.00 41.53 84 HIS A CA 1
ATOM 675 C C . HIS A 1 84 ? -1.845 -13.095 -4.219 1.00 41.53 84 HIS A C 1
ATOM 677 O O . HIS A 1 84 ? -2.188 -13.565 -3.136 1.00 41.53 84 HIS A O 1
ATOM 683 N N . ILE A 1 85 ? -1.304 -11.878 -4.312 1.00 50.06 85 ILE A N 1
ATOM 684 C CA . ILE A 1 85 ? -1.046 -11.034 -3.145 1.00 50.06 85 ILE A CA 1
ATOM 685 C C . ILE A 1 85 ? -2.328 -10.381 -2.647 1.00 50.06 85 ILE A C 1
ATOM 687 O O . ILE A 1 85 ? -2.456 -10.207 -1.447 1.00 50.06 85 ILE A O 1
ATOM 691 N N . MET A 1 86 ? -3.311 -10.095 -3.505 1.00 50.53 86 MET A N 1
ATOM 692 C CA . MET A 1 86 ? -4.612 -9.623 -3.021 1.00 50.53 86 MET A CA 1
ATOM 693 C C . MET A 1 86 ? -5.262 -10.637 -2.075 1.00 50.53 86 MET A C 1
ATOM 695 O O . MET A 1 86 ? -5.749 -10.235 -1.027 1.00 50.53 86 MET A O 1
ATOM 699 N N . GLY A 1 87 ? -5.182 -11.940 -2.368 1.00 52.06 87 GLY A N 1
ATOM 700 C CA . GLY A 1 87 ? -5.651 -12.982 -1.446 1.00 52.06 87 GLY A CA 1
ATOM 701 C C . GLY A 1 87 ? -4.870 -13.015 -0.126 1.00 52.06 87 GLY A C 1
ATOM 702 O O . GLY A 1 87 ? -5.474 -13.123 0.939 1.00 52.06 87 GLY A O 1
ATOM 703 N N . LEU A 1 88 ? -3.542 -12.861 -0.181 1.00 49.97 88 LEU A N 1
ATOM 704 C CA . LEU A 1 88 ? -2.683 -12.801 1.011 1.00 49.97 88 LEU A CA 1
ATOM 705 C C . LEU A 1 88 ? -2.888 -11.522 1.832 1.00 49.97 88 LEU A C 1
ATOM 707 O O . LEU A 1 88 ? -2.901 -11.596 3.051 1.00 49.97 88 LEU A O 1
ATOM 711 N N . ILE A 1 89 ? -3.092 -10.370 1.195 1.00 52.53 89 ILE A N 1
ATOM 712 C CA . ILE A 1 89 ? -3.366 -9.084 1.848 1.00 52.53 89 ILE A CA 1
ATOM 713 C C . ILE A 1 89 ? -4.773 -9.075 2.421 1.00 52.53 89 ILE A C 1
ATOM 715 O O . ILE A 1 89 ? -4.966 -8.588 3.524 1.00 52.53 89 ILE A O 1
ATOM 719 N N . GLU A 1 90 ? -5.765 -9.632 1.727 1.00 59.06 90 GLU A N 1
ATOM 720 C CA . GLU A 1 90 ? -7.103 -9.807 2.293 1.00 59.06 90 GLU A CA 1
ATOM 721 C C . GLU A 1 90 ? -7.067 -10.727 3.513 1.00 59.06 90 GLU A C 1
ATOM 723 O O . GLU A 1 90 ? -7.719 -10.434 4.514 1.00 59.06 90 GLU A O 1
ATOM 728 N N . GLN A 1 91 ? -6.286 -11.808 3.456 1.00 57.94 91 GLN A N 1
ATOM 729 C CA . GLN A 1 91 ? -6.079 -12.698 4.591 1.00 57.94 91 GLN A CA 1
ATOM 730 C C . GLN A 1 91 ? -5.355 -11.985 5.738 1.00 57.94 91 GLN A C 1
ATOM 732 O O . GLN A 1 91 ? -5.878 -11.959 6.842 1.00 57.94 91 GLN A O 1
ATOM 737 N N . GLN A 1 92 ? -4.230 -11.318 5.478 1.00 56.97 92 GLN A N 1
ATOM 738 C CA . GLN A 1 92 ? -3.477 -10.568 6.486 1.00 56.97 92 GLN A CA 1
ATOM 739 C C . GLN A 1 92 ? -4.280 -9.405 7.067 1.00 56.97 92 GLN A C 1
ATOM 741 O O . GLN A 1 92 ? -4.228 -9.168 8.265 1.00 56.97 92 GLN A O 1
ATOM 746 N N . PHE A 1 93 ? -5.069 -8.695 6.261 1.00 60.06 93 PHE A N 1
ATOM 747 C CA . PHE A 1 93 ? -5.966 -7.653 6.749 1.00 60.06 93 PHE A CA 1
ATOM 748 C C . PHE A 1 93 ? -7.042 -8.250 7.658 1.00 60.06 93 PHE A C 1
ATOM 750 O O . PHE A 1 93 ? -7.329 -7.677 8.706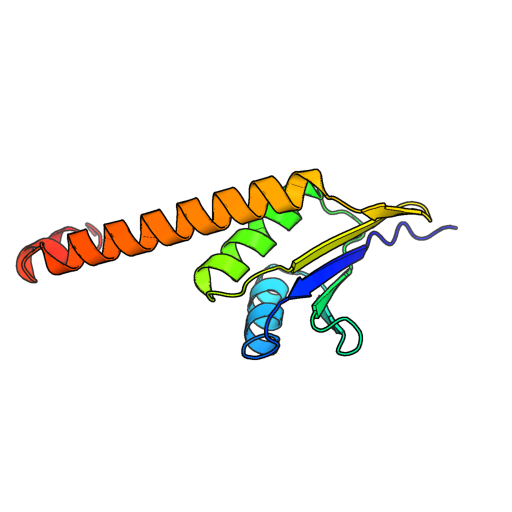 1.00 60.06 93 PHE A O 1
ATOM 757 N N . ARG A 1 94 ? -7.612 -9.413 7.302 1.00 64.69 94 ARG A N 1
ATOM 758 C CA . ARG A 1 94 ? -8.525 -10.155 8.186 1.00 64.69 94 ARG A CA 1
ATOM 759 C C . ARG A 1 94 ? -7.831 -10.586 9.477 1.00 64.69 94 ARG A C 1
ATOM 761 O O . ARG A 1 94 ? -8.411 -10.398 10.540 1.00 64.69 94 ARG A O 1
ATOM 768 N N . ASP A 1 95 ? -6.605 -11.087 9.396 1.00 65.75 95 ASP A N 1
ATOM 769 C CA . ASP A 1 95 ? -5.838 -11.562 10.547 1.00 65.75 95 ASP A CA 1
ATOM 770 C C . ASP A 1 95 ? -5.448 -10.402 11.477 1.00 65.75 95 ASP A C 1
ATOM 772 O O . ASP A 1 95 ? -5.638 -10.499 12.685 1.00 65.75 95 ASP A O 1
ATOM 776 N N . VAL A 1 96 ? -4.999 -9.263 10.936 1.00 57.44 96 VAL A N 1
ATOM 777 C CA . VAL A 1 96 ? -4.685 -8.046 11.707 1.00 57.44 96 VAL A CA 1
ATOM 778 C C . VAL A 1 96 ? -5.949 -7.443 12.319 1.00 57.44 96 VAL A C 1
ATOM 780 O O . VAL A 1 96 ? -5.942 -7.073 13.490 1.00 57.44 96 VAL A O 1
ATOM 783 N N . GLN A 1 97 ? -7.062 -7.380 11.581 1.00 57.97 97 GLN A N 1
ATOM 784 C CA . GLN A 1 97 ? -8.352 -6.946 12.133 1.00 57.97 97 GLN A CA 1
ATOM 785 C C . GLN A 1 97 ? -8.818 -7.875 13.259 1.00 57.97 97 GLN A C 1
ATOM 787 O O . GLN A 1 97 ? -9.285 -7.391 14.290 1.00 57.97 97 GLN A O 1
ATOM 792 N N . ALA A 1 98 ? -8.652 -9.190 13.097 1.00 59.09 98 ALA A N 1
ATOM 793 C CA . ALA A 1 98 ? -8.948 -10.170 14.134 1.00 59.09 98 ALA A CA 1
ATOM 794 C C . ALA A 1 98 ? -8.045 -9.976 15.361 1.00 59.09 98 ALA A C 1
ATOM 796 O O . ALA A 1 98 ? -8.544 -9.972 16.482 1.00 59.09 98 ALA A O 1
ATOM 797 N N . LEU A 1 99 ? -6.748 -9.723 15.171 1.00 49.56 99 LEU A N 1
ATOM 798 C CA . LEU A 1 99 ? -5.799 -9.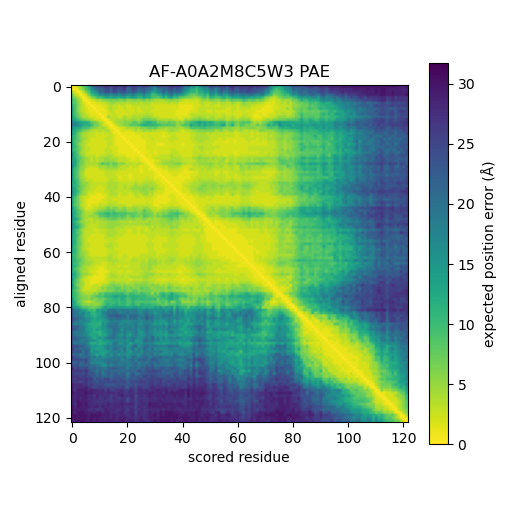425 16.247 1.00 49.56 99 LEU A CA 1
ATOM 799 C C . LEU A 1 99 ? -6.138 -8.127 16.988 1.00 49.56 99 LEU A C 1
ATOM 801 O O . LEU A 1 99 ? -6.101 -8.099 18.216 1.00 49.56 99 LEU A O 1
ATOM 805 N N . ILE A 1 100 ? -6.527 -7.066 16.276 1.00 53.78 100 ILE A N 1
ATOM 806 C CA . ILE A 1 100 ? -6.978 -5.803 16.880 1.00 53.78 100 ILE A CA 1
ATOM 807 C C . ILE A 1 100 ? -8.276 -6.021 17.665 1.00 53.78 100 ILE A C 1
ATOM 809 O O . ILE A 1 100 ? -8.410 -5.516 18.780 1.00 53.78 100 ILE A O 1
ATOM 813 N N . ALA A 1 101 ? -9.230 -6.772 17.108 1.00 57.56 101 ALA A N 1
ATOM 814 C CA . ALA A 1 101 ? -10.490 -7.090 17.774 1.00 57.56 101 ALA A CA 1
ATOM 815 C C . ALA A 1 101 ? -10.267 -7.932 19.039 1.00 57.56 101 ALA A C 1
ATOM 817 O O . ALA A 1 101 ? -10.837 -7.616 20.082 1.00 57.56 101 ALA A O 1
ATOM 818 N N . LEU A 1 102 ? -9.389 -8.937 18.971 1.00 56.06 102 LEU A N 1
ATOM 819 C CA . LEU A 1 102 ? -8.982 -9.750 20.117 1.00 56.06 102 LEU A CA 1
ATOM 820 C C . LEU A 1 102 ? -8.279 -8.905 21.177 1.00 56.06 102 LEU A C 1
ATOM 822 O O . LEU A 1 102 ? -8.616 -9.004 22.349 1.00 56.06 102 LEU A O 1
ATOM 826 N N . THR A 1 103 ? -7.356 -8.029 20.777 1.00 56.19 103 THR A N 1
ATOM 827 C CA . THR A 1 103 ? -6.661 -7.122 21.702 1.00 56.19 103 THR A CA 1
ATOM 828 C C . THR A 1 103 ? -7.642 -6.171 22.387 1.00 56.19 103 THR A C 1
ATOM 830 O O . THR A 1 103 ? -7.539 -5.955 23.591 1.00 56.19 103 THR A O 1
ATOM 833 N N . ARG A 1 104 ? -8.630 -5.630 21.659 1.00 61.69 104 ARG A N 1
ATOM 834 C CA . ARG A 1 104 ? -9.697 -4.801 22.243 1.00 61.69 104 ARG A CA 1
ATOM 835 C C . ARG A 1 104 ? -10.555 -5.581 23.229 1.00 61.69 104 ARG A C 1
ATOM 837 O O . ARG A 1 104 ? -10.706 -5.121 24.348 1.00 61.69 104 ARG A O 1
ATOM 844 N N . GLN A 1 105 ? -11.026 -6.774 22.864 1.00 61.41 105 GLN A N 1
ATOM 845 C CA . GLN A 1 105 ? -11.785 -7.632 23.781 1.00 61.41 105 GLN A CA 1
ATOM 846 C C . GLN A 1 105 ? -10.983 -7.993 25.032 1.00 61.41 105 GLN A C 1
ATOM 848 O O . GLN A 1 105 ? -11.521 -7.958 26.130 1.00 61.41 105 GLN A O 1
ATOM 853 N N . LEU A 1 106 ? -9.693 -8.297 24.883 1.00 53.09 106 LEU A N 1
ATOM 854 C CA . LEU A 1 106 ? -8.795 -8.503 26.016 1.00 53.09 106 LEU A CA 1
ATOM 855 C C . LEU A 1 106 ? -8.681 -7.241 26.870 1.00 53.09 106 LEU A C 1
ATOM 857 O O . LEU A 1 106 ? -8.782 -7.330 28.082 1.00 53.09 106 LEU A O 1
ATOM 861 N N . THR A 1 107 ? -8.535 -6.066 26.264 1.00 58.44 107 THR A N 1
ATOM 862 C CA . THR A 1 107 ? -8.437 -4.795 27.000 1.00 58.44 107 THR A CA 1
ATOM 863 C C . THR A 1 107 ? -9.739 -4.468 27.738 1.00 58.44 107 THR A C 1
ATOM 865 O O . THR A 1 107 ? -9.686 -3.982 28.859 1.00 58.44 107 THR A O 1
ATOM 868 N N . ASP A 1 108 ? -10.891 -4.786 27.146 1.00 63.12 108 ASP A N 1
ATOM 869 C CA . ASP A 1 108 ? -12.216 -4.590 27.744 1.00 63.12 108 ASP A CA 1
ATOM 870 C C . ASP A 1 108 ? -12.500 -5.591 28.884 1.00 63.12 108 ASP A C 1
ATOM 872 O O . ASP A 1 108 ? -13.300 -5.309 29.776 1.00 63.12 108 ASP A O 1
ATOM 876 N N . LEU A 1 109 ? -11.849 -6.761 28.868 1.00 55.53 109 LEU A N 1
ATOM 877 C CA . LEU A 1 109 ? -11.939 -7.791 29.912 1.00 55.53 109 LEU A CA 1
ATOM 878 C C . LEU A 1 109 ? -10.925 -7.595 31.049 1.00 55.53 109 LEU A C 1
ATOM 880 O O . LEU A 1 109 ? -11.090 -8.176 32.123 1.00 55.53 109 LEU A O 1
ATOM 884 N N . LEU A 1 110 ? -9.873 -6.810 30.825 1.00 54.00 110 LEU A N 1
ATOM 885 C CA . LEU A 1 110 ? -8.861 -6.500 31.828 1.00 54.00 110 LEU A CA 1
ATOM 886 C C . LEU A 1 110 ? -9.296 -5.267 32.630 1.00 54.00 110 LEU A C 1
ATOM 888 O O . LEU A 1 110 ? -9.668 -4.243 32.060 1.00 54.00 110 LEU A O 1
ATOM 892 N N . SER A 1 111 ? -9.236 -5.340 33.966 1.00 55.22 111 SER A N 1
ATOM 893 C CA . SER A 1 111 ? -9.478 -4.153 34.793 1.00 55.22 111 SER A CA 1
ATOM 894 C C . SER A 1 111 ? -8.425 -3.075 34.479 1.00 55.22 111 SER A C 1
ATOM 896 O O . SER A 1 111 ? -7.298 -3.414 34.093 1.00 55.22 111 SER A O 1
ATOM 898 N N . PRO A 1 112 ? -8.745 -1.776 34.643 1.00 59.34 112 PRO A N 1
ATOM 899 C CA . PRO A 1 112 ? -7.805 -0.681 34.379 1.00 59.34 112 PRO A CA 1
ATOM 900 C C . PRO A 1 112 ? -6.445 -0.859 35.075 1.00 59.34 112 PRO A C 1
ATOM 902 O O . PRO A 1 112 ? -5.415 -0.482 34.520 1.00 59.34 112 PRO A O 1
ATOM 905 N N . GLU A 1 113 ? -6.438 -1.508 36.243 1.00 56.75 113 GLU A N 1
ATOM 906 C CA . GLU A 1 113 ? -5.238 -1.806 37.034 1.00 56.75 113 GLU A CA 1
ATOM 907 C C . GLU A 1 113 ? -4.304 -2.822 36.346 1.00 56.75 113 GLU A C 1
ATOM 909 O O . GLU A 1 113 ? -3.086 -2.729 36.478 1.00 56.75 113 GLU A O 1
ATOM 914 N N . ILE A 1 114 ? -4.840 -3.775 35.569 1.00 57.00 114 ILE A N 1
ATOM 915 C CA . ILE A 1 114 ? -4.028 -4.758 34.830 1.00 57.00 114 ILE A CA 1
ATOM 916 C C . ILE A 1 114 ? -3.491 -4.158 33.521 1.00 57.00 114 ILE A C 1
ATOM 918 O O . ILE A 1 114 ? -2.376 -4.471 33.106 1.00 57.00 114 ILE A O 1
ATOM 922 N N . VAL A 1 115 ? -4.232 -3.245 32.887 1.00 56.94 115 VAL A N 1
ATOM 923 C CA . VAL A 1 115 ? -3.770 -2.538 31.678 1.00 56.94 115 VAL A CA 1
ATOM 924 C C . VAL A 1 115 ? -2.580 -1.616 31.987 1.00 56.94 115 VAL A C 1
ATOM 926 O O . VAL A 1 115 ? -1.664 -1.512 31.167 1.00 56.94 115 VAL A O 1
ATOM 929 N N . GLU A 1 116 ? -2.543 -0.996 33.173 1.00 53.38 116 GLU A N 1
ATOM 930 C CA . GLU A 1 116 ? -1.384 -0.222 33.650 1.00 53.38 116 GLU A CA 1
ATOM 931 C C . GLU A 1 116 ? -0.132 -1.085 33.860 1.00 53.38 116 GLU A C 1
ATOM 933 O O . GLU A 1 116 ? 0.966 -0.644 33.531 1.00 53.38 116 GLU A O 1
ATOM 938 N N . LEU A 1 117 ? -0.284 -2.331 34.320 1.00 51.62 117 LEU A N 1
ATOM 939 C CA . LEU A 1 117 ? 0.831 -3.273 34.496 1.00 51.62 117 LEU A CA 1
ATOM 940 C C . LEU A 1 117 ? 1.414 -3.788 33.168 1.00 51.62 117 LEU A C 1
ATOM 942 O O . LEU A 1 117 ? 2.574 -4.194 33.124 1.00 51.62 117 LEU A O 1
ATOM 946 N N . ILE A 1 118 ? 0.630 -3.773 32.085 1.00 54.66 118 ILE A N 1
ATOM 947 C CA . ILE A 1 118 ? 1.048 -4.247 30.753 1.00 54.66 118 ILE A CA 1
ATOM 948 C C . ILE A 1 118 ? 1.658 -3.110 29.911 1.00 54.66 118 ILE A C 1
ATOM 950 O O . ILE A 1 118 ? 2.482 -3.366 29.029 1.00 54.66 118 ILE A O 1
ATOM 954 N N . ARG A 1 119 ? 1.316 -1.839 30.180 1.00 49.22 119 ARG A N 1
ATOM 955 C CA . ARG A 1 119 ? 1.946 -0.676 29.529 1.00 49.22 119 ARG A CA 1
ATOM 956 C C . ARG A 1 119 ? 3.352 -0.422 30.091 1.00 49.22 119 ARG A C 1
ATOM 958 O O . ARG A 1 119 ? 3.556 0.497 30.868 1.00 49.22 119 ARG A O 1
ATOM 965 N N . PHE A 1 120 ? 4.304 -1.204 29.583 1.00 39.78 120 PHE A N 1
ATOM 966 C CA . PHE A 1 120 ? 5.763 -1.060 29.690 1.00 39.78 120 PHE A CA 1
ATOM 967 C C . PHE A 1 120 ? 6.359 -1.127 31.117 1.00 39.78 120 PHE A C 1
ATOM 969 O O . PHE A 1 120 ? 6.211 -0.180 31.891 1.00 39.78 120 PHE A O 1
ATOM 976 N N . PRO A 1 121 ? 7.148 -2.170 31.461 1.00 36.28 121 PRO A N 1
ATOM 977 C CA . PRO A 1 121 ? 8.126 -2.025 32.533 1.00 36.28 121 PRO A CA 1
ATOM 978 C C . PRO A 1 121 ? 9.170 -0.986 32.090 1.00 36.28 121 PRO A C 1
ATOM 980 O O . PRO A 1 121 ? 9.600 -0.991 30.934 1.00 36.28 121 PRO A O 1
ATOM 983 N N . LYS A 1 122 ? 9.513 -0.069 32.999 1.00 39.44 122 LYS A N 1
ATOM 984 C CA . LYS A 1 122 ? 10.616 0.890 32.833 1.00 39.44 122 LYS A CA 1
ATOM 985 C C . LYS A 1 122 ? 11.947 0.191 32.576 1.00 39.44 122 LYS A C 1
ATOM 987 O O . LYS A 1 122 ? 12.154 -0.893 33.166 1.00 39.44 122 LYS A O 1
#

Nearest PDB structures (foldseek):
  5vdf-assembly6_C  TM=7.149E-01  e=1.880E-01  Saccharomyces cerevisiae S288C
  2cvi-assembly1_B  TM=5.385E-01  e=8.157E-02  Pyrococcus horikoshii OT3
  2l48-assembly1_B  TM=5.246E-01  e=6.728E-02  Bacillus phage Gamma
  4un1-assembly2_C  TM=6.583E-01  e=2.280E-01  Desulfovibrio desulfuricans
  2n2t-assembly1_A  TM=5.294E-01  e=2.280E-01  synthetic construct

Sequence (122 aa):
MVTDQSRILIQISKPRGIEDFKRRLTDNDLSVTVDRQICGIIIECPSCQIPGMLYLVSEVAAERQIRIVAISWWKLGQWSKYEHIMGLIEQQFRDVQALIALTRQLTDLLSPEIVELIRFPK

Foldseek 3Di:
DPQFWKKKWWAWDDLVCQVVLQVQVVVVVWDWDQDPVRNTIMTTDRDDDPVVVLVSSLVSCLVVVIHTDFMWMDGPHDIDGCPVVNVVSVVVSVVSVVVVVVVVVVVVVDDPVVVVVVPDDD

Organism: NCBI:txid1974508